Protein AF-A0A318ATJ3-F1 (afdb_monomer_lite)

Secondary structure (DSSP, 8-state):
------TTHHHHHHHHHHHHHHHHHHHHHHHHHHIIIIIHHHHTT----HHHHHHHHHHHHHHHHHHHHHHHHH-

Radius of gyration: 19.43 Å; chains: 1; bounding box: 49×16×61 Å

Structure (mmCIF, N/CA/C/O backbone):
data_AF-A0A318ATJ3-F1
#
_entry.id   AF-A0A318ATJ3-F1
#
loop_
_atom_site.group_PDB
_atom_site.id
_atom_site.type_symbol
_atom_site.label_atom_id
_atom_site.label_alt_id
_atom_site.label_comp_id
_atom_site.label_asym_id
_atom_site.label_entity_id
_atom_site.label_seq_id
_atom_site.pdbx_PDB_ins_code
_atom_site.Cartn_x
_atom_site.Cartn_y
_atom_site.Cartn_z
_atom_site.occupancy
_atom_site.B_iso_or_equiv
_atom_site.auth_seq_id
_atom_site.auth_comp_id
_atom_site.auth_asym_id
_atom_site.auth_atom_id
_atom_site.pdbx_PDB_model_num
ATOM 1 N N . MET A 1 1 ? 35.541 0.421 -41.162 1.00 43.97 1 MET A N 1
ATOM 2 C CA . MET A 1 1 ? 35.441 0.232 -39.702 1.00 43.97 1 MET A CA 1
ATOM 3 C C . MET A 1 1 ? 34.305 1.136 -39.247 1.00 43.97 1 MET A C 1
ATOM 5 O O . MET A 1 1 ? 34.526 2.301 -38.969 1.00 43.97 1 MET A O 1
ATOM 9 N N . THR A 1 2 ? 33.066 0.675 -39.419 1.00 46.25 2 THR A N 1
ATOM 10 C CA . THR A 1 2 ? 31.854 1.479 -39.208 1.00 46.25 2 THR A CA 1
ATOM 11 C C . THR A 1 2 ? 31.277 1.118 -37.851 1.00 46.25 2 THR A C 1
ATOM 13 O O . THR A 1 2 ? 30.654 0.065 -37.702 1.00 46.25 2 THR A O 1
ATOM 16 N N . ASP A 1 3 ? 31.520 1.984 -36.869 1.00 50.31 3 ASP A N 1
ATOM 17 C CA . ASP A 1 3 ? 30.819 1.982 -35.591 1.00 50.31 3 ASP A CA 1
ATOM 18 C C . ASP A 1 3 ? 29.331 2.205 -35.855 1.00 50.31 3 ASP A C 1
ATOM 20 O O . AS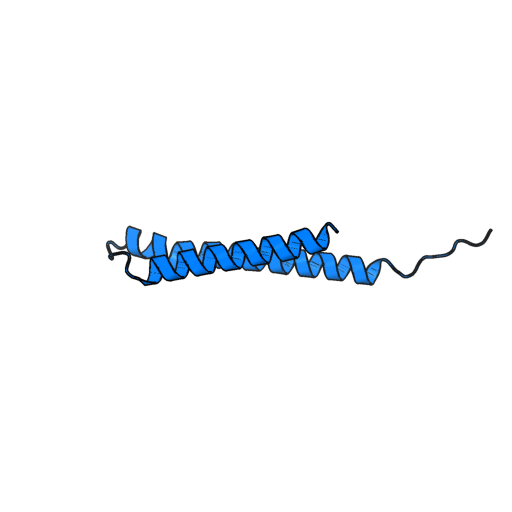P A 1 3 ? 28.877 3.280 -36.246 1.00 50.31 3 ASP A O 1
ATOM 24 N N . ARG A 1 4 ? 28.562 1.128 -35.711 1.00 50.94 4 ARG A N 1
ATOM 25 C CA . ARG A 1 4 ? 27.106 1.180 -35.686 1.00 50.94 4 ARG A CA 1
ATOM 26 C C . ARG A 1 4 ? 26.708 1.688 -34.306 1.00 50.94 4 ARG A C 1
ATOM 28 O O . ARG A 1 4 ? 26.529 0.891 -33.387 1.00 50.94 4 ARG A O 1
ATOM 35 N N . GLU A 1 5 ? 26.564 3.001 -34.168 1.00 54.97 5 GLU A N 1
ATOM 36 C CA . GLU A 1 5 ? 25.817 3.586 -33.056 1.00 54.97 5 GLU A CA 1
ATOM 37 C C . GLU A 1 5 ? 24.417 2.960 -33.043 1.00 54.97 5 GLU A C 1
ATOM 39 O O . GLU A 1 5 ? 23.628 3.132 -33.968 1.00 54.97 5 GLU A O 1
ATOM 44 N N . ALA A 1 6 ? 24.133 2.143 -32.031 1.00 53.62 6 ALA A N 1
ATOM 45 C CA . ALA A 1 6 ? 22.858 1.454 -31.889 1.00 53.62 6 ALA A CA 1
ATOM 46 C C . ALA A 1 6 ? 21.824 2.398 -31.240 1.00 53.62 6 ALA A C 1
ATOM 48 O O . ALA A 1 6 ? 21.936 2.670 -30.042 1.00 53.62 6 ALA A O 1
ATOM 49 N N . PRO A 1 7 ? 20.758 2.842 -31.935 1.00 54.84 7 PRO A N 1
ATOM 50 C CA . PRO A 1 7 ? 19.830 3.838 -31.391 1.00 54.84 7 PRO A CA 1
ATOM 51 C C . PRO A 1 7 ? 18.716 3.248 -30.495 1.00 54.84 7 PRO A C 1
ATOM 53 O O . PRO A 1 7 ? 17.659 3.846 -30.333 1.00 54.84 7 PRO A O 1
ATOM 56 N N . VAL A 1 8 ? 18.897 2.072 -29.879 1.00 55.09 8 VAL A N 1
ATOM 57 C CA . VAL A 1 8 ? 17.767 1.299 -29.298 1.00 55.09 8 VAL A CA 1
ATOM 58 C C . VAL A 1 8 ? 17.675 1.354 -27.757 1.00 55.09 8 VAL A C 1
ATOM 60 O O . VAL A 1 8 ? 16.732 0.824 -27.168 1.00 55.09 8 VAL A O 1
ATOM 63 N N . ARG A 1 9 ? 18.612 2.003 -27.047 1.00 55.81 9 ARG A N 1
ATOM 64 C CA . ARG A 1 9 ? 18.684 1.899 -25.569 1.00 55.81 9 ARG A CA 1
ATOM 65 C C . ARG A 1 9 ? 17.926 2.971 -24.771 1.00 55.81 9 ARG A C 1
ATOM 67 O O . ARG A 1 9 ? 17.498 2.663 -23.660 1.00 55.81 9 ARG A O 1
ATOM 74 N N . MET A 1 10 ? 17.672 4.164 -25.319 1.00 54.84 10 MET A N 1
ATOM 75 C CA . MET A 1 10 ? 16.987 5.243 -24.575 1.00 54.84 10 MET A CA 1
ATOM 76 C C . MET A 1 10 ? 15.541 4.889 -24.190 1.00 54.84 10 MET A C 1
ATOM 78 O O . MET A 1 10 ? 15.138 5.076 -23.044 1.00 54.84 10 MET A O 1
ATOM 82 N N . GLY A 1 11 ? 14.766 4.309 -25.114 1.00 64.19 11 GLY A N 1
ATOM 83 C CA . GLY A 1 11 ? 13.356 3.985 -24.863 1.00 64.19 11 GLY A CA 1
ATOM 84 C C . GLY A 1 11 ? 13.149 2.867 -23.836 1.00 64.19 11 GLY A C 1
ATOM 85 O O . GLY A 1 11 ? 12.180 2.893 -23.081 1.00 64.19 11 GLY A O 1
ATOM 86 N N . LYS A 1 12 ? 14.068 1.893 -23.763 1.00 63.25 12 LYS A N 1
ATOM 87 C CA . LYS A 1 12 ? 14.010 0.820 -22.756 1.00 63.25 12 LYS A CA 1
ATOM 88 C C . LYS A 1 12 ? 14.405 1.327 -21.369 1.00 63.25 12 LYS A C 1
ATOM 90 O O . LYS A 1 12 ? 13.724 0.992 -20.406 1.00 63.25 12 LYS A O 1
ATOM 95 N N . ALA A 1 13 ? 15.441 2.164 -21.278 1.00 67.50 13 ALA A N 1
ATOM 96 C CA . ALA A 1 13 ? 15.900 2.741 -20.014 1.00 67.50 13 ALA A CA 1
ATOM 97 C C . ALA A 1 13 ? 14.822 3.617 -19.349 1.00 67.50 13 ALA A C 1
ATOM 99 O O . ALA A 1 13 ? 14.467 3.367 -18.199 1.00 67.50 13 ALA A O 1
ATOM 100 N N . ALA A 1 14 ? 14.205 4.538 -20.098 1.00 69.69 14 ALA A N 1
ATOM 101 C CA . ALA A 1 14 ? 13.131 5.394 -19.581 1.00 69.69 14 ALA A CA 1
ATOM 102 C C . ALA A 1 14 ? 11.899 4.589 -19.118 1.00 69.69 14 ALA A C 1
ATOM 104 O O . ALA A 1 14 ? 11.280 4.881 -18.092 1.00 69.69 14 ALA A O 1
ATOM 105 N N . ARG A 1 15 ? 11.559 3.510 -19.839 1.00 67.50 15 ARG A N 1
ATOM 106 C CA . ARG A 1 15 ? 10.473 2.594 -19.451 1.00 67.50 15 ARG A CA 1
ATOM 107 C C . ARG A 1 15 ? 10.805 1.834 -18.165 1.00 67.50 15 ARG A C 1
ATOM 109 O O . ARG A 1 15 ? 9.906 1.555 -17.377 1.00 67.50 15 ARG A O 1
ATOM 116 N N . ASN A 1 16 ? 12.083 1.535 -17.945 1.00 76.50 16 ASN A N 1
ATOM 117 C CA . ASN A 1 16 ? 12.573 0.878 -16.740 1.00 76.50 16 ASN A CA 1
ATOM 118 C C . ASN A 1 16 ? 12.495 1.788 -15.513 1.00 76.50 16 ASN A C 1
ATOM 120 O O . ASN A 1 16 ? 12.005 1.381 -14.461 1.00 76.50 16 ASN A O 1
ATOM 124 N N . GLU A 1 17 ? 12.928 3.038 -15.668 1.00 76.62 17 GLU A N 1
ATOM 125 C CA . GLU A 1 17 ? 12.839 4.062 -14.625 1.00 76.62 17 GLU A CA 1
ATOM 126 C C . GLU A 1 17 ? 11.388 4.361 -14.254 1.00 76.62 17 GLU A C 1
ATOM 128 O O . GLU A 1 17 ? 11.051 4.386 -13.074 1.00 76.62 17 GLU A O 1
ATOM 133 N N . THR A 1 18 ? 10.500 4.468 -15.248 1.00 75.19 18 THR A N 1
ATOM 134 C CA . THR A 1 18 ? 9.061 4.666 -15.015 1.00 75.19 18 THR A CA 1
ATOM 135 C C . THR A 1 18 ? 8.464 3.515 -14.202 1.00 75.19 18 THR A C 1
ATOM 137 O O . THR A 1 18 ? 7.711 3.737 -13.259 1.00 75.19 18 THR A O 1
ATOM 140 N N . ARG A 1 19 ? 8.819 2.264 -14.519 1.00 73.56 19 ARG A N 1
ATOM 141 C CA . ARG A 1 19 ? 8.329 1.085 -13.786 1.00 73.56 19 ARG A CA 1
ATOM 142 C C . ARG A 1 19 ? 8.874 1.011 -12.359 1.00 73.56 19 ARG A C 1
ATOM 144 O O . ARG A 1 19 ? 8.118 0.675 -11.451 1.00 73.56 19 ARG A O 1
ATOM 151 N N . LYS A 1 20 ? 10.141 1.380 -12.146 1.00 74.06 20 LYS A N 1
ATOM 152 C CA . LYS A 1 20 ? 10.715 1.521 -10.798 1.00 74.06 20 LYS A CA 1
ATOM 153 C C . LYS A 1 20 ? 10.015 2.619 -10.000 1.00 74.06 20 LYS A C 1
ATOM 155 O O . LYS A 1 20 ? 9.666 2.384 -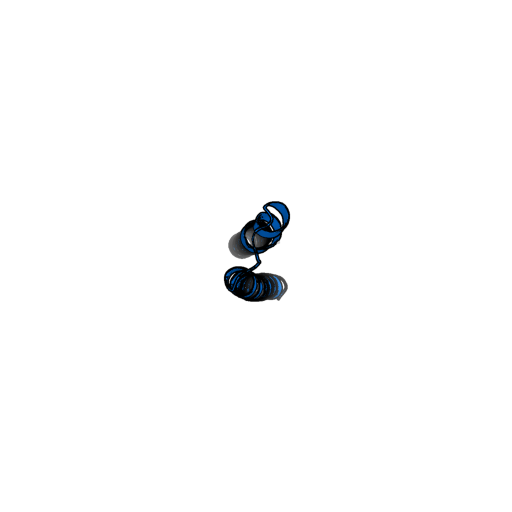8.850 1.00 74.06 20 LYS A O 1
ATOM 160 N N . ALA A 1 21 ? 9.752 3.774 -10.610 1.00 76.00 21 ALA A N 1
ATOM 161 C CA . ALA A 1 21 ? 9.021 4.862 -9.967 1.00 76.00 21 ALA A CA 1
ATOM 162 C C . ALA A 1 21 ? 7.612 4.416 -9.546 1.00 76.00 21 ALA A C 1
ATOM 164 O O . ALA A 1 21 ? 7.232 4.611 -8.396 1.00 76.00 21 ALA A O 1
ATOM 165 N N . VAL A 1 22 ? 6.884 3.721 -10.428 1.00 77.75 22 VAL A N 1
ATOM 166 C CA . VAL A 1 22 ? 5.562 3.152 -10.118 1.00 77.75 22 VAL A CA 1
ATOM 167 C C . VAL A 1 22 ? 5.630 2.154 -8.959 1.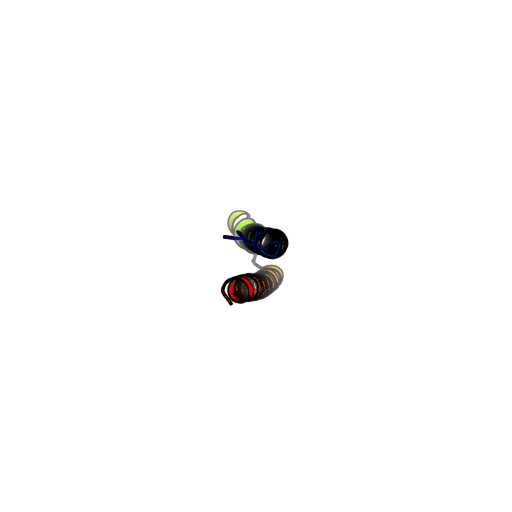00 77.75 22 VAL A C 1
ATOM 169 O O . VAL A 1 22 ? 4.791 2.218 -8.064 1.00 77.75 22 VAL A O 1
ATOM 172 N N . ALA A 1 23 ? 6.630 1.268 -8.928 1.00 76.81 23 ALA A N 1
ATOM 173 C CA . ALA A 1 23 ? 6.813 0.327 -7.823 1.00 76.81 23 ALA A CA 1
ATOM 174 C C . ALA A 1 23 ? 7.099 1.045 -6.490 1.00 76.81 23 ALA A C 1
ATOM 176 O O . ALA A 1 23 ? 6.501 0.706 -5.469 1.00 76.81 23 ALA A O 1
ATOM 177 N N . THR A 1 24 ? 7.946 2.078 -6.499 1.00 81.75 24 THR A N 1
ATOM 178 C C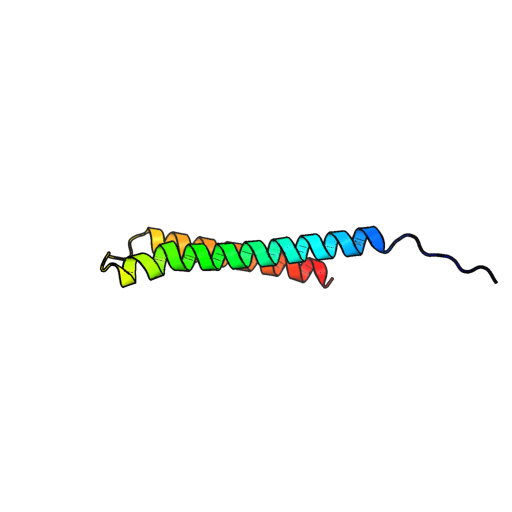A . THR A 1 24 ? 8.234 2.901 -5.314 1.00 81.75 24 THR A CA 1
ATOM 179 C C . THR A 1 24 ? 6.989 3.634 -4.821 1.00 81.75 24 THR A C 1
ATOM 181 O O . THR A 1 24 ? 6.695 3.609 -3.627 1.00 81.75 24 THR A O 1
ATOM 184 N N . THR A 1 25 ? 6.223 4.249 -5.725 1.00 79.06 25 THR A N 1
ATOM 185 C CA . THR A 1 25 ? 4.971 4.932 -5.381 1.00 79.06 25 THR A CA 1
ATOM 186 C C . THR A 1 25 ? 3.942 3.953 -4.822 1.00 79.06 25 THR A C 1
ATOM 188 O O . THR A 1 25 ? 3.330 4.247 -3.799 1.00 79.06 25 THR A O 1
ATOM 191 N N . ALA A 1 26 ? 3.791 2.774 -5.432 1.00 77.62 26 ALA A N 1
ATOM 192 C CA . ALA A 1 26 ? 2.897 1.728 -4.942 1.00 77.62 26 ALA A CA 1
ATOM 193 C C . ALA A 1 26 ? 3.300 1.246 -3.540 1.00 77.62 26 ALA A C 1
ATOM 195 O O . ALA A 1 26 ? 2.443 1.098 -2.667 1.00 77.62 26 ALA A O 1
ATOM 196 N N . ASN A 1 27 ? 4.598 1.066 -3.289 1.00 80.12 27 ASN A N 1
ATOM 197 C CA . ASN A 1 27 ? 5.105 0.698 -1.971 1.00 80.12 27 ASN A CA 1
ATOM 198 C C . ASN A 1 27 ? 4.825 1.790 -0.921 1.00 80.12 27 ASN A C 1
ATOM 200 O O . ASN A 1 27 ? 4.313 1.499 0.158 1.00 80.12 27 ASN A O 1
ATOM 204 N N . ALA A 1 28 ? 5.079 3.060 -1.250 1.00 80.50 28 ALA A N 1
ATOM 205 C CA . ALA A 1 28 ? 4.801 4.180 -0.351 1.00 80.50 28 ALA A CA 1
ATOM 206 C C . ALA A 1 28 ? 3.301 4.307 -0.024 1.00 80.50 28 ALA A C 1
ATOM 208 O O . ALA A 1 28 ? 2.937 4.487 1.138 1.00 80.50 28 ALA A O 1
ATOM 209 N N . LEU A 1 29 ? 2.426 4.146 -1.024 1.00 80.31 29 LEU A N 1
ATOM 210 C CA . LEU A 1 29 ? 0.969 4.123 -0.842 1.00 80.31 29 LEU A CA 1
ATOM 211 C C . LEU A 1 29 ? 0.518 2.965 0.048 1.00 80.31 29 LEU A C 1
ATOM 213 O O . LEU A 1 29 ? -0.333 3.148 0.914 1.00 80.31 29 LEU A O 1
ATOM 217 N N . SER A 1 30 ? 1.120 1.793 -0.141 1.00 77.25 30 SER A N 1
ATOM 218 C CA . SER A 1 30 ? 0.847 0.600 0.659 1.00 77.25 30 SER A CA 1
ATOM 219 C C . SER A 1 30 ? 1.173 0.844 2.137 1.00 77.25 30 SER A C 1
ATOM 221 O O . SER A 1 30 ? 0.349 0.573 3.011 1.00 77.25 30 SER A O 1
ATOM 223 N N . ILE A 1 31 ? 2.336 1.437 2.423 1.00 79.19 31 ILE A N 1
ATOM 224 C CA . ILE A 1 31 ? 2.740 1.813 3.786 1.00 79.19 31 ILE A CA 1
ATOM 225 C C . ILE A 1 31 ? 1.795 2.871 4.366 1.00 79.19 31 ILE A C 1
ATOM 227 O O . ILE A 1 31 ? 1.330 2.719 5.495 1.00 79.19 31 ILE A O 1
ATOM 231 N N . ALA A 1 32 ? 1.470 3.917 3.601 1.00 82.31 32 ALA A N 1
ATOM 232 C CA . ALA A 1 32 ? 0.567 4.975 4.050 1.00 82.31 32 ALA A CA 1
ATOM 233 C C . ALA A 1 32 ? -0.824 4.423 4.409 1.00 82.31 32 ALA A C 1
ATOM 235 O O . ALA A 1 32 ? -1.354 4.732 5.475 1.00 82.31 32 ALA A O 1
ATOM 236 N N . MET A 1 33 ? -1.384 3.544 3.572 1.00 75.81 33 MET A N 1
ATOM 237 C CA . MET A 1 33 ? -2.662 2.884 3.848 1.00 75.81 33 MET A CA 1
ATOM 238 C C . MET A 1 33 ? -2.604 2.001 5.094 1.00 75.81 33 MET A C 1
ATOM 240 O O . MET A 1 33 ? -3.529 2.044 5.904 1.00 75.81 33 MET A O 1
ATOM 244 N N . LEU A 1 34 ? -1.525 1.235 5.286 1.00 79.19 34 LEU A N 1
ATOM 245 C CA . LEU A 1 34 ? -1.349 0.406 6.479 1.00 79.19 34 LEU A CA 1
ATOM 246 C C . LEU A 1 34 ? -1.299 1.261 7.752 1.00 79.19 34 LEU A C 1
ATOM 248 O O . LEU A 1 34 ? -1.986 0.964 8.732 1.00 79.19 34 LEU A O 1
ATOM 252 N N . ILE A 1 35 ? -0.525 2.349 7.732 1.00 78.81 35 ILE A N 1
ATOM 253 C CA . ILE A 1 35 ? -0.425 3.265 8.870 1.00 78.81 35 ILE A CA 1
ATOM 254 C C . ILE A 1 35 ? -1.799 3.865 9.175 1.00 78.81 35 ILE A C 1
ATOM 256 O O . ILE A 1 35 ? -2.241 3.823 10.321 1.00 78.81 35 ILE A O 1
ATOM 260 N N . THR A 1 36 ? -2.503 4.377 8.168 1.00 79.38 36 THR A N 1
ATOM 261 C CA . THR A 1 36 ? -3.770 5.079 8.387 1.00 79.38 36 THR A CA 1
ATOM 262 C C . THR A 1 36 ? -4.925 4.165 8.767 1.00 79.38 36 THR A C 1
ATOM 264 O O . THR A 1 36 ? -5.730 4.523 9.625 1.00 79.38 36 THR A O 1
ATOM 267 N N . ALA A 1 37 ? -5.021 2.980 8.172 1.00 74.88 37 ALA A N 1
ATOM 268 C CA . ALA A 1 37 ? -6.151 2.087 8.404 1.00 74.88 37 ALA A CA 1
ATOM 269 C C . ALA A 1 37 ? -5.947 1.118 9.575 1.00 74.88 37 ALA A C 1
ATOM 271 O O . ALA A 1 37 ? -6.938 0.633 10.121 1.00 74.88 37 ALA A O 1
ATOM 272 N N . ALA A 1 38 ? -4.698 0.825 9.957 1.00 72.88 38 ALA A N 1
ATOM 273 C CA . ALA A 1 38 ? -4.394 -0.117 11.033 1.00 72.88 38 ALA A CA 1
ATOM 274 C C . ALA A 1 38 ? -3.684 0.539 12.224 1.00 72.88 38 ALA A C 1
ATOM 276 O O . ALA A 1 38 ? -4.138 0.425 13.362 1.00 72.88 38 ALA A O 1
ATOM 277 N N . ILE A 1 39 ? -2.598 1.275 11.985 1.00 77.75 39 ILE A N 1
ATOM 278 C CA . ILE A 1 39 ? -1.781 1.805 13.087 1.00 77.75 39 ILE A CA 1
ATOM 279 C C . ILE A 1 39 ? -2.476 2.986 13.780 1.00 77.75 39 ILE A C 1
ATOM 281 O O . ILE A 1 39 ? -2.594 2.982 15.003 1.00 77.75 39 ILE A O 1
ATOM 285 N N . GLN A 1 40 ? -3.001 3.962 13.029 1.00 80.06 40 GLN A N 1
ATOM 286 C CA . GLN A 1 40 ? -3.661 5.143 13.603 1.00 80.06 40 GLN A CA 1
ATOM 287 C C . GLN A 1 40 ? -4.872 4.800 14.495 1.00 80.06 40 GLN A C 1
ATOM 289 O O . GLN A 1 40 ? -4.984 5.387 15.576 1.00 80.06 40 GLN A O 1
ATOM 294 N N . PRO A 1 41 ? -5.778 3.870 14.124 1.00 78.25 41 PRO A N 1
ATOM 295 C CA . PRO A 1 41 ? -6.867 3.453 15.006 1.00 78.25 41 PRO A CA 1
ATOM 296 C C . PRO A 1 41 ? -6.362 2.777 16.281 1.00 78.25 41 PRO A C 1
ATOM 298 O O . PRO A 1 41 ? -6.831 3.131 17.362 1.00 78.25 41 PRO A O 1
ATOM 301 N N . MET A 1 42 ? -5.364 1.888 16.169 1.00 78.56 42 MET A N 1
ATOM 302 C CA . MET A 1 42 ? -4.753 1.215 17.322 1.00 78.56 42 MET A CA 1
ATOM 303 C C . MET A 1 42 ? -4.159 2.216 18.317 1.00 78.56 42 MET A C 1
ATOM 305 O O . MET A 1 42 ? -4.448 2.134 19.509 1.00 78.56 42 MET A O 1
ATOM 309 N N . THR A 1 43 ? -3.388 3.201 17.846 1.00 81.62 43 THR A N 1
ATOM 310 C CA . THR A 1 43 ? -2.782 4.222 18.722 1.00 81.62 43 THR A CA 1
ATOM 311 C C . THR A 1 43 ? -3.802 5.211 19.285 1.00 81.62 43 THR A C 1
ATOM 313 O O . THR A 1 43 ? -3.539 5.843 20.301 1.00 81.62 43 THR A O 1
ATOM 316 N N . SER A 1 44 ? -4.965 5.348 18.643 1.00 82.94 44 SER A N 1
ATOM 317 C CA . SER A 1 44 ? -6.051 6.238 19.082 1.00 82.94 44 SER A CA 1
ATOM 318 C C . SER A 1 44 ? -7.102 5.532 19.949 1.00 82.94 44 SER A C 1
ATOM 320 O O . SER A 1 44 ? -8.135 6.129 20.250 1.00 82.94 44 SER A O 1
ATOM 322 N N . GLY A 1 45 ? -6.895 4.255 20.298 1.00 79.12 45 GLY A N 1
ATOM 323 C CA . GLY A 1 45 ? -7.850 3.456 21.076 1.00 79.12 45 GLY A CA 1
ATOM 324 C C . GLY A 1 45 ? -9.160 3.141 20.342 1.00 79.12 45 GLY A C 1
ATOM 325 O O . GLY A 1 45 ? -10.152 2.790 20.978 1.00 79.12 45 GLY A O 1
ATOM 326 N N . ARG A 1 46 ? -9.196 3.282 19.010 1.00 77.81 46 ARG A N 1
ATOM 327 C CA . ARG A 1 46 ? -10.37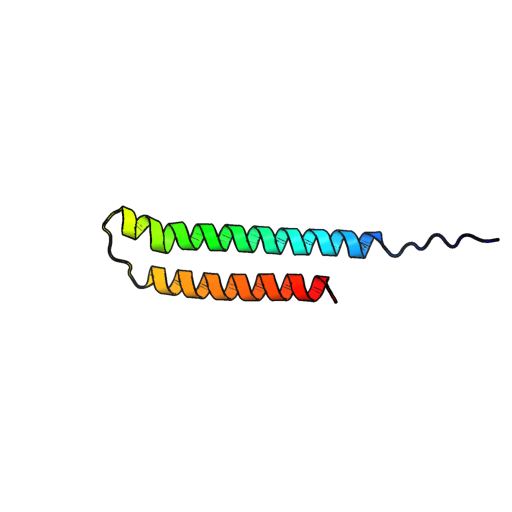1 2.970 18.185 1.00 77.81 46 ARG A CA 1
ATOM 328 C C . ARG A 1 46 ? -10.297 1.518 17.706 1.00 77.81 46 ARG A C 1
ATOM 330 O O . ARG A 1 46 ? -9.228 1.070 17.290 1.00 77.81 46 ARG A O 1
ATOM 337 N N . PRO A 1 47 ? -11.421 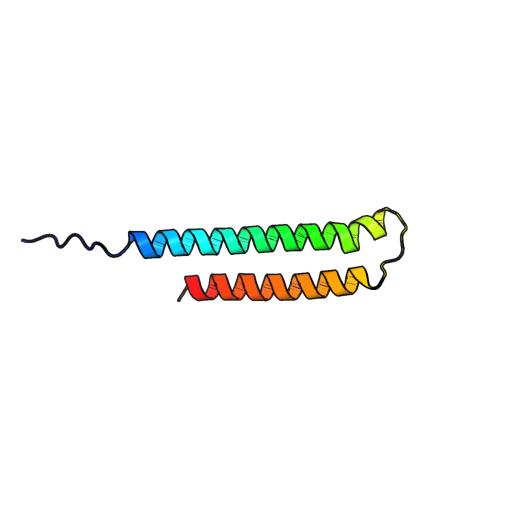0.783 17.710 1.00 72.75 47 PRO A N 1
ATOM 338 C CA . PRO A 1 47 ? -11.440 -0.590 17.233 1.00 72.75 47 PRO A CA 1
ATOM 339 C C . PRO A 1 47 ? -11.089 -0.651 15.744 1.00 72.75 47 PRO A C 1
ATOM 341 O O . PRO A 1 47 ? -11.559 0.160 14.940 1.00 72.75 47 PRO A O 1
ATOM 344 N N . LEU A 1 48 ? -10.283 -1.647 15.375 1.00 73.31 48 LEU A N 1
ATOM 345 C CA . LEU A 1 48 ? -10.022 -1.976 13.980 1.00 73.31 48 LEU A CA 1
ATOM 346 C C . LEU A 1 48 ? -11.275 -2.603 13.375 1.00 73.31 48 LEU A C 1
ATOM 348 O O . LEU A 1 48 ? -11.564 -3.779 13.572 1.00 73.31 48 LEU A O 1
ATOM 352 N N . GLY A 1 49 ? -12.052 -1.779 12.676 1.00 72.38 49 GLY A N 1
ATOM 353 C CA . GLY A 1 49 ? -13.213 -2.230 11.922 1.00 72.38 49 GLY A CA 1
ATOM 354 C C . GLY A 1 49 ? -12.834 -2.853 10.577 1.00 72.38 49 GLY A C 1
ATOM 355 O O . GLY A 1 49 ? -11.663 -3.012 10.233 1.00 72.38 49 GLY A O 1
ATOM 356 N N . PHE A 1 50 ? -13.854 -3.120 9.761 1.00 72.50 50 PHE A N 1
ATOM 357 C CA . PHE A 1 50 ? -13.735 -3.684 8.410 1.00 72.50 50 PHE A CA 1
ATOM 358 C C . PHE A 1 50 ? -12.715 -2.951 7.508 1.00 72.50 50 PHE A C 1
ATOM 360 O O . PHE A 1 50 ? -12.098 -3.562 6.639 1.00 72.50 50 PHE A O 1
ATOM 367 N N . GLY A 1 51 ? -12.468 -1.659 7.760 1.00 71.00 51 GLY A N 1
ATOM 368 C CA . GLY A 1 51 ? -11.463 -0.859 7.052 1.00 71.00 51 GLY A CA 1
ATOM 369 C C . GLY A 1 51 ? -10.030 -1.400 7.145 1.00 71.00 51 GLY A C 1
ATOM 370 O O . GLY A 1 51 ? -9.288 -1.289 6.173 1.00 71.00 51 GLY A O 1
ATOM 371 N N . ALA A 1 52 ? -9.651 -2.053 8.248 1.00 71.38 52 ALA A N 1
ATOM 372 C CA . ALA A 1 52 ? -8.326 -2.662 8.387 1.00 71.38 52 ALA A CA 1
ATOM 373 C C . ALA A 1 52 ? -8.153 -3.872 7.454 1.00 71.38 52 ALA A C 1
ATOM 375 O O . ALA A 1 52 ? -7.102 -4.050 6.841 1.00 71.38 52 ALA A O 1
ATOM 376 N N . PHE A 1 53 ? -9.213 -4.668 7.293 1.00 75.38 53 PHE A N 1
ATOM 377 C CA . PHE A 1 53 ? -9.223 -5.819 6.392 1.00 75.38 53 PHE A CA 1
ATOM 378 C C . PHE A 1 53 ? -9.160 -5.378 4.924 1.00 75.38 53 PHE A C 1
ATOM 380 O O . PHE A 1 53 ? -8.386 -5.923 4.139 1.00 75.38 53 PHE A O 1
ATOM 387 N N . VAL A 1 54 ? -9.917 -4.334 4.567 1.00 77.38 54 VAL A N 1
ATOM 388 C CA . VAL A 1 54 ? -9.873 -3.723 3.229 1.00 77.38 54 VAL A CA 1
ATOM 389 C C . VAL A 1 54 ? -8.488 -3.150 2.929 1.00 77.38 54 VAL A C 1
ATOM 391 O O . VAL A 1 54 ? -7.964 -3.365 1.839 1.00 77.38 54 VAL A O 1
ATOM 394 N N . ALA A 1 55 ? -7.861 -2.474 3.894 1.00 72.44 55 ALA A N 1
ATOM 395 C CA . ALA A 1 55 ? -6.513 -1.943 3.726 1.00 72.44 55 ALA A CA 1
ATOM 396 C C . ALA A 1 55 ? -5.464 -3.050 3.562 1.00 72.44 55 ALA A C 1
ATOM 398 O O . ALA A 1 55 ? -4.595 -2.934 2.702 1.00 72.44 55 ALA A O 1
ATOM 399 N N . ALA A 1 56 ? -5.572 -4.147 4.316 1.00 75.94 56 ALA A N 1
ATOM 400 C CA . ALA A 1 56 ? -4.706 -5.310 4.144 1.00 75.94 56 ALA A CA 1
ATOM 401 C C . ALA A 1 56 ? -4.885 -5.962 2.760 1.00 75.94 56 ALA A C 1
ATOM 403 O O . ALA A 1 56 ? -3.901 -6.286 2.096 1.00 75.94 56 ALA A O 1
ATOM 404 N N . ALA A 1 57 ? -6.124 -6.101 2.279 1.00 77.81 57 ALA A N 1
ATOM 405 C CA . ALA A 1 57 ? -6.395 -6.620 0.939 1.00 77.81 57 ALA A CA 1
ATOM 406 C C . ALA A 1 57 ? -5.822 -5.703 -0.157 1.00 77.81 57 ALA A C 1
ATOM 408 O O . ALA A 1 57 ? -5.137 -6.177 -1.064 1.00 77.81 57 ALA A O 1
ATOM 409 N N . ALA A 1 58 ? -6.035 -4.387 -0.045 1.00 75.88 58 ALA A N 1
ATOM 410 C CA . ALA A 1 58 ? -5.476 -3.399 -0.966 1.00 75.88 58 ALA A CA 1
ATOM 411 C C . ALA A 1 58 ? -3.939 -3.417 -0.961 1.00 75.88 58 ALA A C 1
ATOM 413 O O . ALA A 1 58 ? -3.323 -3.374 -2.024 1.00 75.88 58 ALA A O 1
ATOM 414 N N . PHE A 1 59 ? -3.323 -3.559 0.216 1.00 77.31 59 PHE A N 1
ATOM 415 C CA . PHE A 1 59 ? -1.877 -3.696 0.380 1.00 77.31 59 PHE A CA 1
ATOM 416 C C . PHE A 1 59 ? -1.326 -4.912 -0.375 1.00 77.31 59 PHE A C 1
ATOM 418 O O . PHE A 1 59 ? -0.364 -4.782 -1.129 1.00 77.31 59 PHE A O 1
ATOM 425 N N . ILE A 1 60 ? -1.950 -6.086 -0.221 1.00 78.06 60 ILE A N 1
ATOM 426 C CA . ILE A 1 60 ? -1.522 -7.313 -0.914 1.00 78.06 60 ILE A CA 1
ATOM 427 C C . ILE A 1 60 ? -1.652 -7.156 -2.432 1.00 78.06 60 ILE A C 1
ATOM 429 O O . ILE A 1 60 ? -0.743 -7.538 -3.170 1.00 78.06 60 ILE A O 1
ATOM 433 N N . VAL A 1 61 ? -2.749 -6.558 -2.909 1.00 82.19 61 VAL A N 1
ATOM 434 C CA . VAL A 1 61 ? -2.954 -6.305 -4.343 1.00 82.19 61 VAL A CA 1
ATOM 435 C C . VAL A 1 61 ? -1.898 -5.340 -4.884 1.00 82.19 61 VAL A C 1
ATOM 437 O O . VAL A 1 61 ? -1.296 -5.633 -5.917 1.00 82.19 61 VAL A O 1
ATOM 440 N N . LEU A 1 62 ? -1.621 -4.230 -4.189 1.00 76.62 62 LEU A N 1
ATOM 441 C CA . LEU A 1 62 ? -0.579 -3.284 -4.600 1.00 76.62 62 LEU A CA 1
ATOM 442 C C . LEU A 1 62 ? 0.812 -3.927 -4.607 1.00 76.62 62 LEU A C 1
ATOM 444 O O . LEU A 1 62 ? 1.565 -3.706 -5.555 1.00 76.62 62 LEU A O 1
ATOM 448 N N . GLN A 1 63 ? 1.144 -4.740 -3.602 1.00 74.12 63 GLN A N 1
ATOM 449 C CA . GLN A 1 63 ? 2.401 -5.488 -3.569 1.00 74.12 63 GLN A CA 1
ATOM 450 C C . GLN A 1 63 ? 2.519 -6.454 -4.746 1.00 74.12 63 GLN A C 1
ATOM 452 O O . GLN A 1 63 ? 3.533 -6.441 -5.442 1.00 74.12 63 GLN A O 1
ATOM 457 N N . GLY A 1 64 ? 1.478 -7.244 -5.019 1.00 76.25 64 GLY A N 1
ATOM 458 C CA . GLY A 1 64 ? 1.456 -8.152 -6.165 1.00 76.25 64 GLY A CA 1
ATOM 459 C C . GLY A 1 64 ? 1.635 -7.409 -7.490 1.00 76.25 64 GLY A C 1
ATOM 460 O O . GLY A 1 64 ? 2.411 -7.840 -8.344 1.00 76.25 64 GLY A O 1
ATOM 461 N N . LEU A 1 65 ? 0.988 -6.248 -7.637 1.00 75.81 65 LEU A N 1
ATOM 462 C CA . LEU A 1 65 ? 1.120 -5.405 -8.824 1.00 75.81 65 LEU A CA 1
ATOM 463 C C . LEU A 1 65 ? 2.540 -4.841 -8.967 1.00 75.81 65 LEU A C 1
ATOM 465 O O . LEU A 1 65 ? 3.119 -4.904 -10.051 1.00 75.81 65 LEU A O 1
ATOM 469 N N . ALA A 1 66 ? 3.119 -4.327 -7.881 1.00 73.75 66 ALA A N 1
ATOM 470 C CA . ALA A 1 66 ? 4.484 -3.809 -7.865 1.00 73.75 66 ALA A CA 1
ATOM 471 C C . ALA A 1 66 ? 5.497 -4.906 -8.221 1.00 73.75 66 ALA A C 1
ATOM 473 O O . ALA A 1 66 ? 6.377 -4.694 -9.056 1.00 73.75 66 ALA A O 1
ATOM 474 N N . HIS A 1 67 ? 5.323 -6.103 -7.658 1.00 74.44 67 HIS A N 1
ATOM 475 C CA . HIS A 1 67 ? 6.188 -7.247 -7.922 1.00 74.44 67 HIS A CA 1
ATOM 476 C C . HIS A 1 67 ? 6.062 -7.746 -9.368 1.00 74.44 67 HIS A C 1
ATOM 478 O O . HIS A 1 67 ? 7.065 -8.099 -9.987 1.00 74.44 67 HIS A O 1
ATOM 484 N N . TYR A 1 68 ? 4.852 -7.729 -9.936 1.00 75.50 68 TYR A N 1
ATOM 485 C CA . TYR A 1 68 ? 4.620 -8.037 -11.348 1.00 75.50 68 TYR A CA 1
ATOM 486 C C . TYR A 1 68 ? 5.291 -7.014 -12.275 1.00 75.50 68 TYR A C 1
ATOM 488 O O . TYR A 1 68 ? 5.951 -7.389 -13.245 1.00 75.50 68 TYR A O 1
ATOM 496 N N . VAL A 1 69 ? 5.164 -5.721 -11.962 1.00 71.69 69 VAL A N 1
ATOM 497 C CA . VAL A 1 69 ? 5.777 -4.631 -12.735 1.00 71.69 69 VAL A CA 1
ATOM 498 C C . VAL A 1 69 ? 7.306 -4.710 -12.702 1.00 71.69 69 VAL A C 1
ATOM 500 O O . VAL A 1 69 ? 7.933 -4.518 -13.745 1.00 71.69 69 VAL A O 1
ATOM 503 N N . LEU A 1 70 ? 7.896 -5.027 -11.544 1.00 68.56 70 LEU A N 1
ATOM 504 C CA . LEU A 1 70 ? 9.341 -5.230 -11.388 1.00 68.56 70 LEU A CA 1
ATOM 505 C C . LEU A 1 70 ? 9.835 -6.501 -12.089 1.00 68.56 70 LEU A C 1
ATOM 507 O O . LEU A 1 70 ? 10.843 -6.457 -12.783 1.00 68.56 70 LEU A O 1
ATOM 511 N N . ARG A 1 71 ? 9.105 -7.616 -12.014 1.00 71.75 71 ARG A N 1
ATOM 512 C CA . ARG A 1 71 ? 9.516 -8.846 -12.710 1.00 71.75 71 ARG A CA 1
ATOM 513 C C . ARG A 1 71 ? 9.511 -8.673 -14.233 1.00 71.75 71 ARG A C 1
ATOM 515 O O . ARG A 1 71 ? 10.438 -9.087 -14.911 1.00 71.75 71 ARG A O 1
ATOM 522 N N . LYS A 1 72 ? 8.525 -7.945 -14.769 1.00 62.06 72 LYS A N 1
ATOM 523 C CA . LYS A 1 72 ? 8.473 -7.530 -16.185 1.00 62.06 72 LYS A CA 1
ATOM 524 C C . LYS A 1 72 ? 9.619 -6.600 -16.614 1.00 62.06 72 LYS A C 1
ATOM 526 O O . LYS A 1 72 ? 9.715 -6.320 -17.809 1.00 62.06 72 LYS A O 1
ATOM 531 N N . VAL A 1 73 ? 10.354 -5.999 -15.673 1.00 58.56 73 VAL A N 1
ATOM 532 C CA . VAL A 1 73 ? 11.553 -5.169 -15.911 1.00 58.56 73 VAL A CA 1
ATOM 533 C C . VAL A 1 73 ? 12.810 -6.024 -16.040 1.00 58.56 73 VAL A C 1
ATOM 535 O O . VAL A 1 73 ? 13.711 -5.645 -16.783 1.00 58.56 73 VAL A O 1
ATOM 538 N N . GLU A 1 74 ? 12.884 -7.123 -15.293 1.00 53.72 74 GLU A N 1
ATOM 539 C CA . GLU A 1 74 ? 14.053 -8.006 -15.268 1.00 53.72 74 GLU A CA 1
ATOM 540 C C . GLU A 1 74 ? 14.098 -8.977 -16.463 1.00 53.72 74 GLU A C 1
ATOM 542 O O . GLU A 1 74 ? 15.198 -9.345 -16.871 1.00 53.72 74 GLU A O 1
ATOM 547 N N . ASP A 1 75 ? 12.939 -9.321 -17.045 1.00 49.44 75 ASP A N 1
ATOM 548 C CA . ASP A 1 75 ? 12.793 -10.028 -18.338 1.00 49.44 75 ASP A CA 1
ATOM 549 C C . ASP A 1 75 ? 12.955 -9.090 -19.558 1.00 49.44 75 ASP A C 1
ATOM 551 O O . ASP A 1 75 ? 13.673 -9.459 -20.520 1.00 49.44 75 ASP A O 1
#

Foldseek 3Di:
DDPPPDPPPPVLVVLLVVLVVLLVVLQVVLVVLQCVQPVVCVVVVHDNPPSNVVSVVSSVVSNVVSVVSNVVSVD

pLDDT: mean 71.5, std 9.75, range [43.97, 82.94]

Sequence (75 aa):
MTDREAPVRMGKAARNETRKAVATTANALSIAMLITAAIQPMTSGRPLGFGAFVAAAAFIVLQGLAHYVLRKVED